Protein AF-A0A838U696-F1 (afdb_monomer_lite)

Sequence (100 aa):
MKKIDPFFKVKLAHENKIINDDIFNLITKSKTQIEDGIYRIQKITEIEYPQYFMEPSLLVATSPLDYEQFSIIYARTIPICTRENKLEIFIQIFAPLVIY

pLDDT: mean 91.44, std 7.98, range [52.44, 97.88]

Structure (mmCIF, N/CA/C/O backbone):
data_AF-A0A838U696-F1
#
_entry.id   AF-A0A838U696-F1
#
loop_
_atom_site.group_PDB
_atom_site.id
_atom_site.type_symbol
_atom_site.label_atom_id
_atom_site.label_alt_id
_atom_site.label_comp_id
_atom_site.label_asym_id
_atom_site.label_entity_id
_atom_site.label_seq_id
_atom_site.pdbx_PDB_ins_code
_atom_site.Cartn_x
_atom_site.Cartn_y
_atom_site.Cartn_z
_atom_site.occupancy
_atom_site.B_iso_or_equiv
_atom_site.auth_seq_id
_atom_site.auth_comp_id
_atom_site.auth_asym_id
_atom_site.auth_atom_id
_atom_site.pdbx_PDB_model_num
ATOM 1 N N . MET A 1 1 ? -3.739 -3.648 19.208 1.00 52.44 1 MET A N 1
ATOM 2 C CA . MET A 1 1 ? -3.487 -4.254 17.880 1.00 52.44 1 MET A CA 1
ATOM 3 C C . MET A 1 1 ? -2.089 -3.876 17.421 1.00 52.44 1 MET A C 1
ATOM 5 O O . MET A 1 1 ? -1.692 -2.739 17.642 1.00 52.44 1 MET A O 1
ATOM 9 N N . LYS A 1 2 ? -1.318 -4.804 16.843 1.00 58.28 2 LYS A N 1
ATOM 10 C CA . LYS A 1 2 ? 0.014 -4.493 16.298 1.00 58.28 2 LYS A CA 1
ATOM 11 C C . LYS A 1 2 ? -0.195 -3.728 14.986 1.00 58.28 2 LYS A C 1
ATOM 13 O O . LYS A 1 2 ? -0.873 -4.248 14.106 1.00 58.28 2 LYS A O 1
ATOM 18 N N . LYS A 1 3 ? 0.321 -2.500 14.883 1.00 73.69 3 LYS A N 1
ATOM 19 C CA . LYS A 1 3 ? 0.218 -1.680 13.665 1.00 73.69 3 LYS A CA 1
ATOM 20 C C . LYS A 1 3 ? 0.898 -2.438 12.520 1.00 73.69 3 LYS A C 1
ATOM 22 O O . LYS A 1 3 ? 2.046 -2.859 12.678 1.00 73.69 3 LYS A O 1
ATOM 27 N N . ILE A 1 4 ? 0.177 -2.684 11.429 1.00 85.06 4 ILE A N 1
ATOM 28 C CA . ILE A 1 4 ? 0.733 -3.368 10.254 1.00 85.06 4 ILE A CA 1
ATOM 29 C C . ILE A 1 4 ? 1.685 -2.396 9.557 1.00 85.06 4 ILE A C 1
ATOM 31 O O . ILE A 1 4 ? 1.396 -1.204 9.487 1.00 85.06 4 ILE A O 1
ATOM 35 N N . ASP A 1 5 ? 2.825 -2.891 9.073 1.00 92.88 5 ASP A N 1
ATOM 36 C CA . ASP A 1 5 ? 3.706 -2.102 8.210 1.00 92.88 5 ASP A CA 1
ATOM 37 C C . ASP A 1 5 ? 3.019 -1.903 6.847 1.00 92.88 5 ASP A C 1
ATOM 39 O O . ASP A 1 5 ? 2.884 -2.881 6.100 1.00 92.88 5 ASP A O 1
ATOM 43 N N . PRO A 1 6 ? 2.597 -0.673 6.487 1.00 94.62 6 PRO A N 1
ATOM 44 C CA . PRO A 1 6 ? 1.846 -0.443 5.256 1.00 94.62 6 PRO A CA 1
ATOM 45 C C . PRO A 1 6 ? 2.635 -0.803 3.993 1.00 94.62 6 PRO A C 1
ATOM 47 O O . PRO A 1 6 ? 2.041 -1.095 2.960 1.00 94.62 6 PRO A O 1
ATOM 50 N N . PHE A 1 7 ? 3.969 -0.823 4.063 1.00 95.75 7 PHE A N 1
ATOM 51 C CA . PHE A 1 7 ? 4.848 -1.100 2.925 1.00 95.75 7 PHE A CA 1
ATOM 52 C C . PHE A 1 7 ? 5.353 -2.547 2.897 1.00 95.75 7 PHE A C 1
ATOM 54 O O . PHE A 1 7 ? 6.179 -2.887 2.051 1.00 95.75 7 PHE A O 1
ATOM 61 N N . PHE A 1 8 ? 4.851 -3.425 3.771 1.00 96.25 8 PHE A N 1
ATOM 62 C CA . PHE A 1 8 ? 5.296 -4.819 3.844 1.00 96.25 8 PHE A CA 1
ATOM 63 C C . PHE A 1 8 ? 5.237 -5.540 2.486 1.00 96.25 8 PHE A C 1
ATOM 65 O O . PHE A 1 8 ? 6.207 -6.174 2.081 1.00 96.25 8 PHE A O 1
ATOM 72 N N . LYS A 1 9 ? 4.136 -5.390 1.737 1.00 96.12 9 LYS A N 1
ATOM 73 C CA . LYS A 1 9 ? 3.989 -5.995 0.400 1.00 96.12 9 LYS A CA 1
ATOM 74 C C . LYS A 1 9 ? 4.970 -5.437 -0.629 1.00 96.12 9 LYS A C 1
ATOM 76 O O . LYS A 1 9 ? 5.430 -6.180 -1.488 1.00 96.12 9 LYS A O 1
ATOM 81 N N . VAL A 1 10 ? 5.302 -4.152 -0.538 1.00 97.06 10 VAL A N 1
ATOM 82 C CA . VAL A 1 10 ? 6.278 -3.504 -1.424 1.00 97.06 10 VAL A CA 1
ATOM 83 C C . VAL A 1 10 ? 7.679 -4.054 -1.151 1.00 97.06 10 VAL A C 1
ATOM 85 O O . VAL A 1 10 ? 8.376 -4.425 -2.090 1.00 97.06 10 VAL A O 1
ATOM 88 N N . LYS A 1 11 ? 8.057 -4.194 0.128 1.00 97.38 11 LYS A N 1
ATOM 89 C CA . LYS A 1 11 ? 9.322 -4.831 0.538 1.00 97.38 11 LYS A CA 1
ATOM 90 C C . LYS A 1 11 ? 9.405 -6.272 0.046 1.00 97.38 11 LYS A C 1
ATOM 92 O O . LYS A 1 11 ? 10.374 -6.641 -0.600 1.00 97.38 11 LYS A O 1
ATOM 97 N N . LEU A 1 12 ? 8.344 -7.050 0.258 1.00 97.62 12 LEU A N 1
ATOM 98 C CA . LEU A 1 12 ? 8.276 -8.437 -0.195 1.00 97.62 12 LEU A CA 1
ATOM 99 C C . LEU A 1 12 ? 8.373 -8.555 -1.727 1.00 97.62 12 LEU A C 1
ATOM 101 O O . LEU A 1 12 ? 9.004 -9.474 -2.241 1.00 97.62 12 LEU A O 1
ATOM 105 N N . ALA A 1 13 ? 7.757 -7.640 -2.478 1.00 97.50 13 ALA A N 1
ATOM 106 C CA . ALA A 1 13 ? 7.857 -7.622 -3.937 1.00 97.50 13 ALA A CA 1
ATOM 107 C C . ALA A 1 13 ? 9.270 -7.278 -4.423 1.00 97.50 13 ALA A C 1
ATOM 109 O O . ALA A 1 13 ? 9.722 -7.838 -5.421 1.00 97.50 13 ALA A O 1
ATOM 110 N N . HIS A 1 14 ? 9.973 -6.394 -3.717 1.00 97.88 14 HIS A N 1
ATOM 111 C CA . HIS A 1 14 ? 11.368 -6.061 -4.001 1.00 97.88 14 HIS A CA 1
ATOM 112 C C . HIS A 1 14 ? 12.309 -7.232 -3.687 1.00 97.88 14 HIS A C 1
ATOM 114 O O . HIS A 1 14 ? 13.071 -7.648 -4.557 1.00 97.88 14 HIS A O 1
ATOM 120 N N . GLU A 1 15 ? 12.170 -7.851 -2.511 1.00 97.88 15 GLU A N 1
ATOM 121 C CA . GLU A 1 15 ? 12.928 -9.049 -2.110 1.00 97.88 15 GLU A CA 1
ATOM 122 C C . GLU A 1 15 ? 12.752 -10.204 -3.110 1.00 97.88 15 GLU A C 1
ATOM 124 O O . GLU A 1 15 ? 13.715 -10.882 -3.473 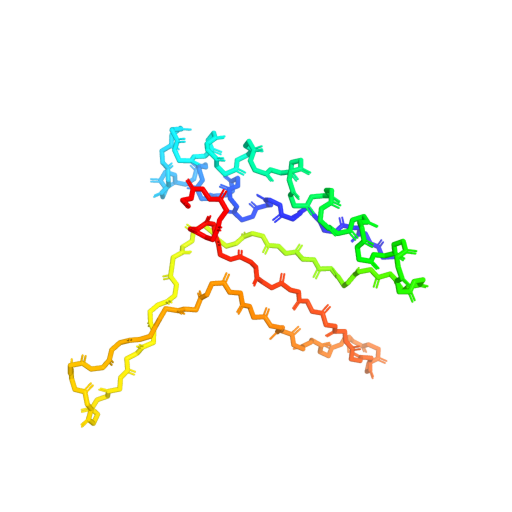1.00 97.88 15 GLU A O 1
ATOM 129 N N . ASN A 1 16 ? 11.530 -10.384 -3.620 1.00 97.75 16 ASN A N 1
ATOM 130 C CA . ASN A 1 16 ? 11.201 -11.398 -4.624 1.00 97.75 16 ASN A CA 1
ATOM 131 C C . ASN A 1 16 ? 11.502 -10.972 -6.072 1.00 97.75 16 ASN A C 1
ATOM 133 O O . ASN A 1 16 ? 11.160 -11.708 -6.997 1.00 97.75 16 ASN A O 1
ATOM 137 N N . LYS A 1 17 ? 12.127 -9.807 -6.293 1.00 96.75 17 LYS A N 1
ATOM 138 C CA . LYS A 1 17 ? 12.478 -9.268 -7.621 1.00 96.75 17 LYS A CA 1
ATOM 139 C C . LYS A 1 17 ? 11.283 -9.075 -8.569 1.00 96.75 17 LYS A C 1
ATOM 141 O O . LYS A 1 17 ? 11.453 -9.076 -9.785 1.00 96.75 17 LYS A O 1
ATOM 146 N N . ILE A 1 18 ? 10.080 -8.896 -8.022 1.00 96.88 18 ILE A N 1
ATOM 147 C CA . ILE A 1 18 ? 8.875 -8.523 -8.782 1.00 96.88 18 ILE A CA 1
ATOM 148 C C . ILE A 1 18 ? 8.976 -7.057 -9.227 1.00 96.88 18 ILE A C 1
ATOM 150 O O . ILE A 1 18 ? 8.546 -6.711 -10.324 1.00 96.88 18 ILE A O 1
ATOM 154 N N . ILE A 1 19 ? 9.566 -6.204 -8.385 1.00 95.88 19 ILE A N 1
ATOM 155 C CA . ILE A 1 19 ? 9.879 -4.803 -8.691 1.00 95.88 19 ILE A CA 1
ATOM 156 C C . ILE A 1 19 ? 11.383 -4.556 -8.545 1.00 95.88 19 ILE A C 1
ATOM 158 O O . ILE A 1 19 ? 12.043 -5.197 -7.727 1.00 95.88 19 ILE A O 1
ATOM 162 N N . ASN A 1 20 ? 11.921 -3.629 -9.339 1.00 96.56 20 ASN A N 1
ATOM 163 C CA . ASN A 1 20 ? 13.330 -3.238 -9.285 1.00 96.56 20 ASN A CA 1
ATOM 164 C C . ASN A 1 20 ? 13.583 -2.132 -8.241 1.00 96.56 20 ASN A C 1
ATOM 166 O O . ASN A 1 20 ? 12.645 -1.580 -7.658 1.00 96.56 20 ASN A O 1
ATOM 170 N N . ASP A 1 21 ? 14.859 -1.799 -8.030 1.00 97.44 21 ASP A N 1
ATOM 171 C CA . ASP A 1 21 ? 15.284 -0.766 -7.077 1.00 97.44 21 ASP A CA 1
ATOM 172 C C . ASP A 1 21 ? 14.666 0.602 -7.389 1.00 97.44 21 ASP A C 1
ATOM 174 O O . ASP A 1 21 ? 14.243 1.309 -6.476 1.00 97.44 21 ASP A O 1
ATOM 178 N N . ASP A 1 22 ? 14.563 0.972 -8.667 1.00 95.44 22 ASP A N 1
ATOM 179 C CA . ASP A 1 22 ? 14.010 2.265 -9.082 1.00 95.44 22 ASP A CA 1
ATOM 180 C C . ASP A 1 22 ? 12.540 2.411 -8.670 1.00 95.44 22 ASP A C 1
ATOM 182 O O . ASP A 1 22 ? 12.165 3.403 -8.040 1.00 95.44 22 ASP A O 1
ATOM 186 N N . ILE A 1 23 ? 11.716 1.398 -8.960 1.00 94.69 23 ILE A N 1
ATOM 187 C CA . ILE A 1 23 ? 10.298 1.363 -8.582 1.00 94.69 23 ILE A CA 1
ATOM 188 C C . ILE A 1 23 ? 10.157 1.311 -7.060 1.00 94.69 23 ILE A C 1
ATOM 190 O O . ILE A 1 23 ? 9.370 2.068 -6.491 1.00 94.69 23 ILE A O 1
ATOM 194 N N . PHE A 1 24 ? 10.933 0.468 -6.377 1.00 96.50 24 PHE A N 1
ATOM 195 C CA . PHE A 1 24 ? 10.916 0.391 -4.916 1.00 96.50 24 PHE A CA 1
ATOM 196 C C . PHE A 1 24 ? 11.236 1.748 -4.266 1.00 96.50 24 PHE A C 1
ATOM 198 O O . PHE A 1 24 ? 10.534 2.195 -3.352 1.00 96.50 24 PHE A O 1
ATOM 205 N N . ASN A 1 25 ? 12.259 2.437 -4.774 1.00 95.94 25 ASN A N 1
ATOM 206 C CA . ASN A 1 25 ? 12.668 3.752 -4.299 1.00 95.94 25 ASN A CA 1
ATOM 207 C C . ASN A 1 25 ? 11.605 4.819 -4.583 1.00 95.94 25 ASN A C 1
ATOM 209 O O . ASN A 1 25 ? 11.349 5.657 -3.718 1.00 95.94 25 ASN A O 1
ATOM 213 N N . LEU A 1 26 ? 10.964 4.794 -5.757 1.00 94.94 26 LEU A N 1
ATOM 214 C CA . LEU A 1 26 ? 9.855 5.694 -6.091 1.00 94.94 26 LEU A CA 1
ATOM 215 C C . LEU A 1 26 ? 8.679 5.522 -5.124 1.00 94.94 26 LEU A C 1
ATOM 217 O O . LEU A 1 26 ? 8.225 6.503 -4.538 1.00 94.94 26 LEU A O 1
ATOM 221 N N . ILE A 1 27 ? 8.247 4.281 -4.887 1.00 95.19 27 ILE A N 1
ATOM 222 C CA . ILE A 1 27 ? 7.148 3.980 -3.958 1.00 95.19 27 ILE A CA 1
ATOM 223 C C . ILE A 1 27 ? 7.516 4.398 -2.530 1.00 95.19 27 ILE A C 1
ATOM 225 O O . ILE A 1 27 ? 6.700 4.946 -1.797 1.00 95.19 27 ILE A O 1
ATOM 229 N N . THR A 1 28 ? 8.760 4.180 -2.110 1.00 94.19 28 THR A N 1
ATOM 230 C CA . THR A 1 28 ? 9.189 4.548 -0.753 1.00 94.19 28 THR A CA 1
ATOM 231 C C . THR A 1 28 ? 9.249 6.067 -0.566 1.00 94.19 28 THR A C 1
ATOM 233 O O . THR A 1 28 ? 8.913 6.565 0.509 1.00 94.19 28 THR A O 1
ATOM 236 N N . LYS A 1 29 ? 9.612 6.828 -1.607 1.00 94.56 29 LYS A N 1
ATOM 237 C CA . LYS A 1 29 ? 9.625 8.302 -1.573 1.00 94.56 29 LYS A CA 1
ATOM 238 C C . LYS A 1 29 ? 8.234 8.905 -1.370 1.00 94.56 29 LYS A C 1
ATOM 240 O O . LYS A 1 29 ? 8.127 9.942 -0.720 1.00 94.56 29 LYS A O 1
ATOM 245 N N . SER A 1 30 ? 7.174 8.262 -1.864 1.00 90.75 30 SER A N 1
ATOM 246 C CA . SER A 1 30 ? 5.802 8.759 -1.694 1.00 90.75 30 SER A CA 1
ATOM 247 C C . SER A 1 30 ? 5.245 8.547 -0.281 1.00 90.75 30 SER A C 1
ATOM 249 O O . SER A 1 30 ? 4.176 9.064 0.042 1.00 90.75 30 SER A O 1
ATOM 251 N N . LYS A 1 31 ? 5.956 7.822 0.597 1.00 93.06 31 LYS A N 1
ATOM 252 C CA . LYS A 1 31 ? 5.517 7.540 1.971 1.00 93.06 31 LYS A CA 1
ATOM 253 C C . LYS A 1 31 ? 5.141 8.805 2.743 1.00 93.06 31 LYS A C 1
ATOM 255 O O . LYS A 1 31 ? 4.052 8.858 3.306 1.00 93.06 31 LYS A O 1
ATOM 260 N N . THR A 1 32 ? 5.995 9.828 2.720 1.00 92.00 32 THR A N 1
ATOM 261 C CA . THR A 1 32 ? 5.735 11.092 3.428 1.00 92.00 32 THR A CA 1
ATOM 262 C C . THR A 1 32 ? 4.462 11.768 2.923 1.00 92.00 32 THR A C 1
ATOM 264 O O . THR A 1 32 ? 3.659 12.239 3.717 1.00 92.00 32 THR A O 1
ATOM 267 N N . GLN A 1 33 ? 4.226 11.760 1.607 1.00 92.38 33 GLN A N 1
ATOM 268 C CA . GLN A 1 33 ? 3.037 12.377 1.007 1.00 92.38 33 GLN A CA 1
ATOM 269 C C . GLN A 1 33 ? 1.748 11.670 1.449 1.00 92.38 33 GLN A C 1
ATOM 271 O O . GLN A 1 33 ? 0.745 12.325 1.735 1.00 92.38 33 GLN A O 1
ATOM 276 N N . ILE A 1 34 ? 1.781 10.336 1.541 1.00 93.31 34 ILE A N 1
ATOM 277 C CA . ILE A 1 34 ? 0.659 9.531 2.037 1.00 93.31 34 ILE A CA 1
ATOM 278 C C . ILE A 1 34 ? 0.410 9.830 3.520 1.00 93.31 34 ILE A C 1
ATOM 280 O O . ILE A 1 34 ? -0.727 10.085 3.913 1.00 93.31 34 ILE A O 1
ATOM 284 N N . GLU A 1 35 ? 1.463 9.831 4.340 1.00 93.81 35 GLU A N 1
ATOM 285 C CA . GLU A 1 35 ? 1.371 10.109 5.778 1.00 93.81 35 GLU A CA 1
ATOM 286 C C . GLU A 1 35 ? 0.843 11.526 6.055 1.00 93.81 35 GLU A C 1
ATOM 288 O O . GLU A 1 35 ? -0.036 11.692 6.904 1.00 93.81 35 GLU A O 1
ATOM 293 N N . ASP A 1 36 ? 1.281 12.525 5.286 1.00 95.31 36 ASP A N 1
ATOM 294 C CA . ASP A 1 36 ? 0.774 13.899 5.357 1.00 95.31 36 ASP A CA 1
ATOM 295 C C . ASP A 1 36 ? -0.705 13.989 4.962 1.00 95.31 36 ASP A C 1
ATOM 297 O O . ASP A 1 36 ? -1.490 14.690 5.610 1.00 95.31 36 ASP A O 1
ATOM 301 N N . GLY A 1 37 ? -1.110 13.279 3.905 1.00 93.75 37 GLY A N 1
ATOM 302 C CA . GLY A 1 37 ? -2.506 13.206 3.472 1.00 93.75 37 GLY A CA 1
ATOM 303 C C . GLY A 1 37 ? -3.404 12.603 4.552 1.00 93.75 37 GLY A C 1
ATOM 304 O O . GLY A 1 37 ? -4.427 13.189 4.915 1.00 93.75 37 GLY A O 1
ATOM 305 N N . ILE A 1 38 ? -2.978 11.479 5.129 1.00 95.06 38 ILE A N 1
ATOM 306 C CA . ILE A 1 38 ? -3.657 10.823 6.250 1.00 95.06 38 ILE A CA 1
ATOM 307 C C . ILE A 1 38 ? -3.746 11.771 7.447 1.00 95.06 38 ILE A C 1
ATOM 309 O O . ILE A 1 38 ? -4.826 11.950 8.010 1.00 95.06 38 ILE A O 1
ATOM 313 N N . TYR A 1 39 ? -2.645 12.431 7.812 1.00 96.62 39 TYR A N 1
ATOM 314 C CA . TYR A 1 39 ? -2.623 13.383 8.918 1.00 96.62 39 TYR A CA 1
ATOM 315 C C . TYR A 1 39 ? -3.645 14.511 8.728 1.00 96.62 39 TYR A C 1
ATOM 317 O O . TYR A 1 39 ? -4.382 14.834 9.660 1.00 96.62 39 TYR A O 1
ATOM 325 N N . ARG A 1 40 ? -3.749 15.075 7.518 1.00 96.81 40 ARG A N 1
ATOM 326 C CA . ARG A 1 40 ? -4.741 16.116 7.200 1.00 96.81 40 ARG A CA 1
ATOM 327 C C . ARG A 1 40 ? -6.174 15.613 7.361 1.00 96.81 40 ARG A C 1
ATOM 329 O O . ARG A 1 40 ? -6.983 16.320 7.956 1.00 96.81 40 ARG A O 1
ATOM 336 N N . ILE A 1 41 ? -6.478 14.406 6.878 1.00 95.19 41 ILE A N 1
ATOM 337 C CA . ILE A 1 41 ? -7.811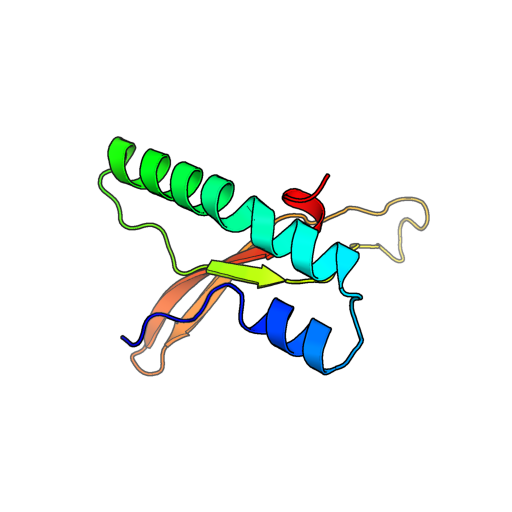 13.799 7.020 1.00 95.19 41 ILE A CA 1
ATOM 338 C C . ILE A 1 41 ? -8.158 13.632 8.499 1.00 95.19 41 ILE A C 1
ATOM 340 O O . ILE A 1 41 ? -9.214 14.089 8.932 1.00 95.19 41 ILE A O 1
ATOM 344 N N . GLN A 1 42 ? -7.259 13.046 9.292 1.00 96.56 42 GLN A N 1
ATOM 345 C CA . GLN A 1 42 ? -7.499 12.838 10.724 1.00 96.56 42 GLN A CA 1
ATOM 346 C C . GLN A 1 42 ? -7.659 14.165 11.473 1.00 96.56 42 GLN A C 1
ATOM 348 O O . GLN A 1 42 ? -8.534 14.291 12.321 1.00 96.56 42 GLN A O 1
ATOM 353 N N . LYS A 1 43 ? -6.859 15.182 11.130 1.00 96.94 43 LYS A N 1
ATOM 354 C CA . LYS A 1 43 ? -6.944 16.512 11.745 1.00 96.94 43 LYS A CA 1
ATOM 355 C C . LYS A 1 43 ? -8.288 17.199 11.492 1.00 96.94 43 LYS A C 1
ATOM 357 O O . LYS A 1 43 ? -8.753 17.926 12.357 1.00 96.94 43 LYS A O 1
ATOM 362 N N . ILE A 1 44 ? -8.875 17.016 10.309 1.00 97.56 44 ILE A N 1
ATOM 363 C CA . ILE A 1 44 ? -10.148 17.654 9.932 1.00 97.56 44 ILE A CA 1
ATOM 364 C C . ILE A 1 44 ? -11.346 16.860 10.454 1.00 97.56 44 ILE A C 1
ATOM 366 O O . ILE A 1 44 ? -12.347 17.447 10.848 1.00 97.56 44 ILE A O 1
ATOM 370 N N . THR A 1 45 ? -11.263 15.531 10.411 1.00 96.25 45 THR A N 1
ATOM 371 C CA . THR A 1 45 ? -12.390 14.650 10.749 1.00 96.25 45 THR A CA 1
ATOM 372 C C . THR A 1 45 ? -12.451 14.284 12.226 1.00 96.25 45 THR A C 1
ATOM 374 O O . THR A 1 45 ? -13.487 13.802 12.665 1.00 96.25 45 THR A O 1
ATOM 377 N N . GLU A 1 46 ? -11.354 14.466 12.969 1.00 95.44 46 GLU A N 1
ATOM 378 C CA . GLU A 1 46 ? -11.170 13.959 14.339 1.00 95.44 46 GLU A CA 1
ATOM 379 C C . GLU A 1 46 ? -11.376 12.434 14.458 1.00 95.44 46 GLU A C 1
ATOM 381 O O . GLU A 1 46 ? -11.580 11.895 15.544 1.00 95.44 46 GLU A O 1
ATOM 386 N N . ILE A 1 47 ? -11.288 11.719 13.332 1.00 94.12 47 ILE A N 1
ATOM 387 C CA . ILE A 1 47 ? -11.444 10.268 13.232 1.00 94.12 47 ILE A CA 1
ATOM 388 C C . ILE A 1 47 ? -10.086 9.653 12.890 1.00 94.12 47 ILE A C 1
ATOM 390 O O . ILE A 1 47 ? -9.340 10.182 12.064 1.00 94.12 47 ILE A O 1
ATOM 394 N N . GLU A 1 48 ? -9.763 8.517 13.513 1.00 92.69 48 GLU A N 1
ATOM 395 C CA . GLU A 1 48 ? -8.568 7.747 13.163 1.00 92.69 48 GLU A CA 1
ATOM 396 C C . GLU A 1 48 ? -8.703 7.181 11.745 1.00 92.69 48 GLU A C 1
ATOM 398 O O . GLU A 1 48 ? -9.713 6.576 11.378 1.00 92.69 48 GLU A O 1
ATOM 403 N N . TYR A 1 49 ? -7.667 7.372 10.933 1.00 93.50 49 TYR A N 1
ATOM 404 C CA . TYR A 1 49 ? -7.649 6.846 9.581 1.00 93.50 49 TYR A CA 1
ATOM 405 C C . TYR A 1 49 ? -7.564 5.313 9.624 1.00 93.50 49 TYR A C 1
ATOM 407 O O . TYR A 1 49 ? -6.766 4.773 10.400 1.00 93.50 49 TYR A O 1
ATOM 415 N N . PRO A 1 50 ? -8.336 4.588 8.792 1.00 93.56 50 PRO A N 1
ATOM 416 C CA . PRO A 1 50 ? -8.302 3.132 8.805 1.00 93.56 50 PRO A CA 1
ATOM 417 C C . PRO A 1 50 ? -6.906 2.590 8.473 1.00 93.56 50 PRO A C 1
ATOM 419 O O . PRO A 1 50 ? -6.089 3.252 7.829 1.00 93.56 50 PRO A O 1
ATOM 422 N N . GLN A 1 51 ? -6.619 1.354 8.887 1.00 93.44 51 GLN A N 1
ATOM 423 C CA . GLN A 1 51 ? -5.359 0.707 8.517 1.00 93.44 51 GLN A CA 1
ATOM 424 C C . GLN A 1 51 ? -5.236 0.651 6.989 1.00 93.44 51 GLN A C 1
ATOM 426 O O . GLN A 1 51 ? -6.213 0.380 6.292 1.00 93.44 51 GLN A O 1
ATOM 431 N N . TYR A 1 52 ? -4.037 0.880 6.459 1.00 94.81 52 TYR A N 1
ATOM 432 C CA . TYR A 1 52 ? -3.799 0.836 5.020 1.00 94.81 52 TYR A CA 1
ATOM 433 C C . TYR A 1 52 ? -2.565 0.011 4.680 1.00 94.81 52 TYR A C 1
ATOM 435 O O . TYR A 1 52 ? -1.690 -0.207 5.520 1.00 94.81 52 TYR A O 1
ATOM 443 N N . PHE A 1 53 ? -2.497 -0.444 3.433 1.00 95.38 53 PHE A N 1
ATOM 444 C CA . PHE A 1 53 ? -1.299 -1.057 2.880 1.00 95.38 53 PHE A CA 1
ATOM 445 C C . PHE A 1 53 ? -1.135 -0.714 1.400 1.00 95.38 53 PHE A C 1
ATOM 447 O O . PHE A 1 53 ? -2.109 -0.497 0.674 1.00 95.38 53 PHE A O 1
ATOM 454 N N . MET A 1 54 ? 0.120 -0.698 0.967 1.00 95.94 54 MET A N 1
ATOM 455 C CA . MET A 1 54 ? 0.530 -0.444 -0.405 1.00 95.94 54 MET A CA 1
ATOM 456 C C . MET A 1 54 ? 0.580 -1.752 -1.193 1.00 95.94 54 MET A C 1
ATOM 458 O O . MET A 1 54 ? 1.285 -2.690 -0.819 1.00 95.94 54 MET A O 1
ATOM 462 N N . GLU A 1 55 ? -0.155 -1.813 -2.296 1.00 95.50 55 GLU A N 1
ATOM 463 C CA . GLU A 1 55 ? -0.098 -2.895 -3.271 1.00 95.50 55 GLU A CA 1
ATOM 464 C C . GLU A 1 55 ? 0.848 -2.502 -4.416 1.00 95.50 55 GLU A C 1
ATOM 466 O O . GLU A 1 55 ? 0.563 -1.523 -5.104 1.00 95.50 55 GLU A O 1
ATOM 471 N N . PRO A 1 56 ? 1.967 -3.214 -4.638 1.00 95.25 56 PRO A N 1
ATOM 472 C CA . PRO A 1 56 ? 2.924 -2.865 -5.691 1.00 95.25 56 PRO A CA 1
ATOM 473 C C . PRO A 1 56 ? 2.388 -3.057 -7.120 1.00 95.25 56 PRO A C 1
ATOM 475 O O . PRO A 1 56 ? 2.988 -2.537 -8.057 1.00 95.25 56 PRO A O 1
ATOM 478 N N . SER A 1 57 ? 1.295 -3.802 -7.312 1.00 92.25 57 SER A N 1
ATOM 479 C CA . SER A 1 57 ? 0.708 -4.049 -8.632 1.00 92.25 57 SER A CA 1
ATOM 480 C C . SER A 1 57 ? -0.277 -2.956 -9.073 1.00 92.25 57 SER A C 1
ATOM 482 O O . SER A 1 57 ? -0.621 -2.054 -8.314 1.00 92.25 57 SER A O 1
ATOM 484 N N . LEU A 1 58 ? -0.757 -3.051 -10.317 1.00 90.25 58 LEU A N 1
ATOM 485 C CA . LEU A 1 58 ? -1.916 -2.310 -10.816 1.00 90.25 58 LEU A CA 1
ATOM 486 C C . LEU A 1 58 ? -3.076 -3.282 -11.014 1.00 90.25 58 LEU A C 1
ATOM 488 O O . LEU A 1 58 ? -2.893 -4.336 -11.626 1.00 90.25 58 LEU A O 1
ATOM 492 N N . LEU A 1 59 ? -4.265 -2.938 -10.520 1.00 89.94 59 LEU A N 1
ATOM 493 C CA . LEU A 1 59 ? -5.457 -3.737 -10.774 1.00 89.94 59 LEU A CA 1
ATOM 494 C C . LEU A 1 59 ? -6.215 -3.181 -11.980 1.00 89.94 59 LEU A C 1
ATOM 496 O O . LEU A 1 59 ? -6.703 -2.051 -11.954 1.00 89.94 59 LEU A O 1
ATOM 500 N N . VAL A 1 60 ? -6.319 -4.011 -13.016 1.00 89.81 60 VAL A N 1
ATOM 501 C CA . VAL A 1 60 ? -7.101 -3.738 -14.222 1.00 89.81 60 VAL A CA 1
ATOM 502 C C . VAL A 1 60 ? -8.345 -4.617 -14.183 1.00 89.81 60 VAL A C 1
ATOM 504 O O . VAL A 1 60 ? -8.249 -5.843 -14.181 1.00 89.81 60 VAL A O 1
ATOM 507 N N . ALA A 1 61 ? -9.510 -3.984 -14.109 1.00 87.06 61 ALA A N 1
ATOM 508 C CA . ALA A 1 61 ? -10.799 -4.646 -14.225 1.00 87.06 61 ALA A CA 1
ATOM 509 C C . ALA A 1 61 ? -11.207 -4.697 -15.699 1.00 87.06 61 ALA A C 1
ATOM 511 O O . ALA A 1 61 ? -11.151 -3.682 -16.393 1.00 87.06 61 ALA A O 1
ATOM 512 N N . THR A 1 62 ? -11.624 -5.872 -16.158 1.00 86.62 62 THR A N 1
ATOM 513 C CA . THR A 1 62 ? -12.093 -6.112 -17.526 1.00 86.62 62 THR A CA 1
ATOM 514 C C . THR A 1 62 ? -13.431 -6.844 -17.494 1.00 86.62 62 THR A C 1
ATOM 516 O O . THR A 1 62 ? -13.746 -7.541 -16.525 1.00 86.62 62 THR A O 1
ATOM 519 N N . SER A 1 63 ? -14.231 -6.680 -18.548 1.00 83.06 63 SER A N 1
ATOM 520 C CA . SER A 1 63 ? -15.497 -7.392 -18.724 1.00 83.06 63 SER A CA 1
ATOM 521 C C . SER A 1 63 ? -15.433 -8.264 -19.979 1.00 83.06 63 SER A C 1
ATOM 523 O O . SER A 1 63 ? -15.111 -7.748 -21.047 1.00 83.06 63 SER A O 1
ATOM 525 N N . PRO A 1 64 ? -15.797 -9.558 -19.908 1.00 78.62 64 PRO A N 1
ATOM 526 C CA . PRO A 1 64 ? -15.934 -10.393 -21.103 1.00 78.62 64 PRO A CA 1
ATOM 527 C C . PRO A 1 64 ? -17.020 -9.903 -22.071 1.00 78.62 64 PRO A C 1
ATOM 529 O O . PRO A 1 64 ? -17.036 -10.320 -23.222 1.00 78.62 64 PRO A O 1
ATOM 532 N N . LEU A 1 65 ? -17.953 -9.067 -21.599 1.00 80.88 65 LEU A N 1
ATOM 533 C CA . LEU A 1 65 ? -19.063 -8.539 -22.397 1.00 80.88 65 LEU A CA 1
ATOM 534 C C . LEU A 1 65 ? -18.688 -7.266 -23.170 1.00 80.88 65 LEU A C 1
ATOM 536 O O . LEU A 1 65 ? -19.359 -6.951 -24.143 1.00 80.88 65 LEU A O 1
ATOM 540 N N . ASP A 1 66 ? -17.616 -6.577 -22.768 1.00 71.38 66 ASP A N 1
ATOM 541 C CA . ASP A 1 66 ? -17.134 -5.338 -23.386 1.00 71.38 66 ASP A CA 1
ATOM 542 C C . ASP A 1 66 ? -15.597 -5.358 -23.436 1.00 71.38 66 ASP A C 1
ATOM 544 O O . ASP A 1 66 ? -14.914 -4.813 -22.569 1.00 71.38 66 ASP A O 1
ATOM 548 N N . TYR A 1 67 ? -15.040 -6.008 -24.464 1.00 64.75 67 TYR A N 1
ATOM 549 C CA . TYR A 1 67 ? -13.592 -6.224 -24.624 1.00 64.75 67 TYR A CA 1
ATOM 550 C C . TYR A 1 67 ? -12.759 -4.935 -24.740 1.00 64.75 67 TYR A C 1
ATOM 552 O O . TYR A 1 67 ? -11.558 -4.962 -24.476 1.00 64.75 67 TYR A O 1
ATOM 560 N N . GLU A 1 68 ? -13.376 -3.811 -25.113 1.00 72.94 68 GLU A N 1
ATOM 561 C CA . GLU A 1 68 ? -12.716 -2.500 -25.201 1.00 72.94 68 GLU A CA 1
ATOM 562 C C . GLU A 1 68 ? -12.780 -1.701 -23.888 1.00 72.94 68 GLU A C 1
ATOM 564 O O . GLU A 1 68 ? -12.123 -0.668 -23.760 1.00 72.94 68 GLU A O 1
ATOM 569 N N . GLN A 1 69 ? -13.538 -2.168 -22.890 1.00 78.94 69 GLN A N 1
ATOM 570 C CA . GLN A 1 69 ? -13.674 -1.483 -21.608 1.00 78.94 69 GLN A CA 1
ATOM 571 C C . GLN A 1 69 ? -12.762 -2.119 -20.560 1.00 78.94 69 GLN A C 1
ATOM 573 O O . GLN A 1 69 ? -13.015 -3.206 -20.034 1.00 78.94 69 GLN A O 1
ATOM 578 N N . PHE A 1 70 ? -11.705 -1.391 -20.210 1.00 85.88 70 PHE A N 1
ATOM 579 C CA . PHE A 1 70 ? -10.905 -1.661 -19.025 1.00 85.88 70 PHE A CA 1
ATOM 580 C C . PHE A 1 70 ? -11.003 -0.487 -18.053 1.00 85.88 70 PHE A C 1
ATOM 582 O O . PHE A 1 70 ? -11.096 0.673 -18.447 1.00 85.88 70 PHE A O 1
ATOM 589 N N . SER A 1 71 ? -10.993 -0.793 -16.761 1.00 86.94 71 SER A N 1
ATOM 590 C CA . SER A 1 71 ? -10.976 0.202 -15.690 1.00 86.94 71 SER A CA 1
ATOM 591 C C . SER A 1 71 ? -9.796 -0.045 -14.772 1.00 86.94 71 S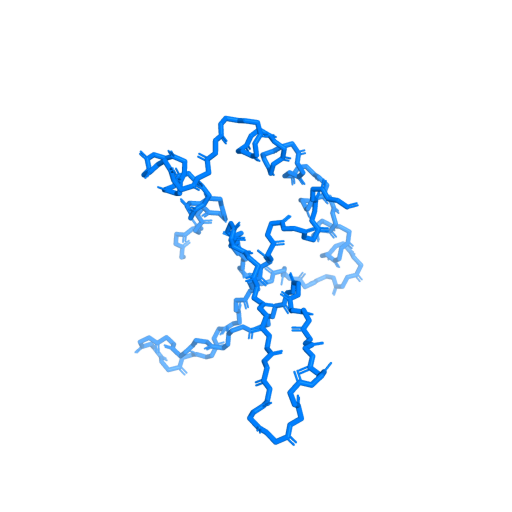ER A C 1
ATOM 593 O O . SER A 1 71 ? -9.484 -1.185 -14.431 1.00 86.94 71 SER A O 1
ATOM 595 N N . ILE A 1 72 ? -9.144 1.034 -14.353 1.00 90.50 72 ILE A N 1
ATOM 596 C CA . ILE A 1 72 ? -8.018 0.973 -13.429 1.00 90.50 72 ILE A CA 1
ATOM 597 C C . ILE A 1 72 ? -8.524 1.293 -12.025 1.00 90.50 72 ILE A C 1
ATOM 599 O O . ILE A 1 72 ? -9.172 2.317 -11.811 1.00 90.50 72 ILE A O 1
ATOM 603 N N . ILE A 1 73 ? -8.216 0.426 -11.061 1.00 92.31 73 ILE A N 1
ATOM 604 C CA . ILE A 1 73 ? -8.535 0.658 -9.651 1.00 92.31 73 ILE A CA 1
ATOM 605 C C . ILE A 1 73 ? -7.253 1.058 -8.925 1.00 92.31 73 ILE A C 1
ATOM 607 O O . ILE A 1 73 ? -6.333 0.257 -8.778 1.00 92.31 73 ILE A O 1
ATOM 611 N N . TYR A 1 74 ? -7.221 2.304 -8.452 1.00 93.81 74 TYR A N 1
ATOM 612 C CA . TYR A 1 74 ? -6.066 2.894 -7.770 1.00 93.81 74 TYR A CA 1
ATOM 613 C C . TYR A 1 74 ? -6.126 2.813 -6.243 1.00 93.81 74 TYR A C 1
ATOM 615 O O . TYR A 1 74 ? -5.093 2.869 -5.574 1.00 93.81 74 TYR A O 1
ATOM 623 N N . ALA A 1 75 ? -7.317 2.632 -5.678 1.00 94.31 75 ALA A N 1
ATOM 624 C CA . ALA A 1 75 ? -7.506 2.340 -4.266 1.00 94.31 75 ALA A CA 1
ATOM 625 C C . ALA A 1 75 ? -8.838 1.616 -4.049 1.00 94.31 75 A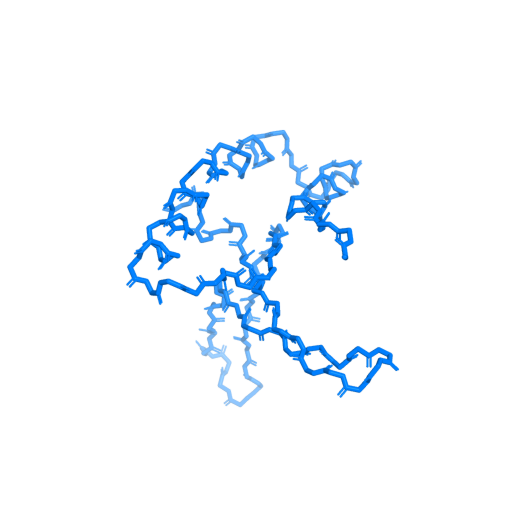LA A C 1
ATOM 627 O O . ALA A 1 75 ? -9.763 1.760 -4.850 1.00 94.31 75 ALA A O 1
ATOM 628 N N . ARG A 1 76 ? -8.957 0.853 -2.961 1.00 94.62 76 ARG A N 1
ATOM 629 C CA . ARG A 1 76 ? -10.240 0.282 -2.531 1.00 94.62 76 ARG A CA 1
ATOM 630 C C . ARG A 1 76 ? -10.304 0.052 -1.030 1.00 94.62 76 ARG A C 1
ATOM 632 O O . ARG A 1 76 ? -9.289 -0.201 -0.382 1.00 94.62 76 ARG A O 1
ATOM 639 N N . THR A 1 77 ? -11.519 0.080 -0.502 1.00 95.81 77 THR A N 1
ATOM 640 C CA . THR A 1 77 ? -11.829 -0.365 0.855 1.00 95.81 77 THR A CA 1
ATOM 641 C C . THR A 1 77 ? -11.990 -1.884 0.878 1.00 95.81 77 THR A C 1
ATOM 643 O O . THR A 1 77 ? -12.627 -2.475 0.007 1.00 95.81 77 THR A O 1
ATOM 646 N N . ILE A 1 78 ? -11.393 -2.530 1.874 1.00 94.88 78 ILE A N 1
ATOM 647 C CA . ILE A 1 78 ? -11.499 -3.966 2.119 1.00 94.88 78 ILE A CA 1
ATOM 648 C C . ILE A 1 78 ? -12.118 -4.149 3.505 1.00 94.88 78 ILE A C 1
ATOM 650 O O . ILE A 1 78 ? -11.441 -3.894 4.504 1.00 94.88 78 ILE A O 1
ATOM 654 N N . PRO A 1 79 ? -13.390 -4.566 3.591 1.00 94.44 79 PRO A N 1
ATOM 655 C CA . PRO A 1 79 ? -13.982 -4.957 4.858 1.00 94.44 79 PRO A CA 1
ATOM 656 C C . PRO A 1 79 ? -13.402 -6.301 5.313 1.00 94.44 79 PRO A C 1
ATOM 658 O O . PRO A 1 79 ? -13.331 -7.251 4.533 1.00 94.44 79 PRO A O 1
ATOM 661 N N 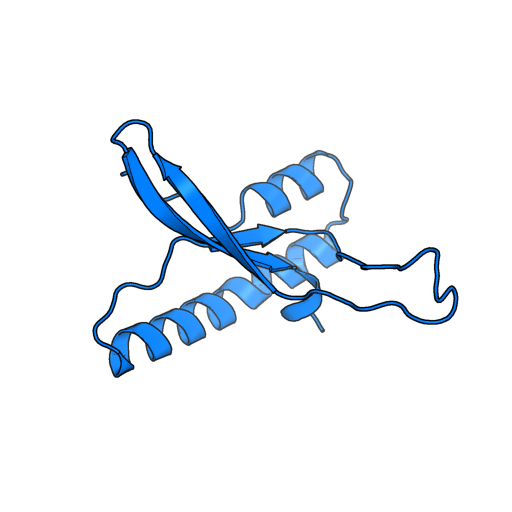. ILE A 1 80 ? -13.006 -6.394 6.579 1.00 92.50 80 ILE A N 1
ATOM 662 C CA . ILE A 1 80 ? -12.500 -7.619 7.199 1.00 92.50 80 ILE A CA 1
ATOM 663 C C . ILE A 1 80 ? -13.310 -7.888 8.463 1.00 92.50 80 ILE A C 1
ATOM 665 O O . ILE A 1 80 ? -13.376 -7.052 9.362 1.00 92.50 80 ILE A O 1
ATOM 669 N N . CYS A 1 81 ? -13.910 -9.074 8.544 1.00 92.12 81 CYS A N 1
ATOM 670 C CA . CYS A 1 81 ? -14.505 -9.556 9.783 1.00 92.12 81 CYS A CA 1
ATOM 671 C C . CYS A 1 81 ? -13.404 -10.143 10.666 1.00 92.12 81 CYS A C 1
ATOM 673 O O . CYS A 1 81 ? -12.726 -11.101 10.283 1.00 92.12 81 CYS A O 1
ATOM 675 N N . THR A 1 82 ? -13.212 -9.571 11.849 1.00 88.12 82 THR A N 1
ATOM 676 C CA . THR A 1 82 ? -12.250 -10.089 1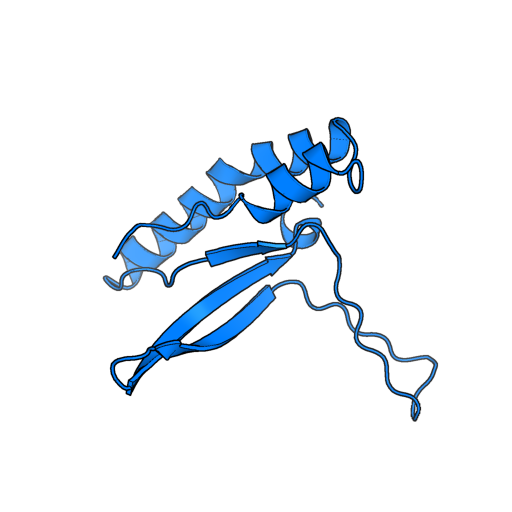2.819 1.00 88.12 82 THR A CA 1
ATOM 677 C C . THR A 1 82 ? -12.783 -11.353 13.488 1.00 88.12 82 THR A C 1
ATOM 679 O O . THR A 1 82 ? -13.979 -11.646 13.468 1.00 88.12 82 THR A O 1
ATOM 682 N N . ARG A 1 83 ? -11.892 -12.090 14.162 1.00 89.00 83 ARG A N 1
ATOM 683 C CA . ARG A 1 83 ? -12.268 -13.259 14.981 1.00 89.00 83 ARG A CA 1
ATOM 684 C C . ARG A 1 83 ? -13.235 -12.918 16.121 1.00 89.00 83 ARG A C 1
ATOM 686 O O . ARG A 1 83 ? -13.868 -13.811 16.666 1.00 89.00 83 ARG A O 1
ATOM 693 N N . GLU A 1 84 ? -13.335 -11.641 16.475 1.00 92.69 84 GLU A N 1
ATOM 694 C CA . GLU A 1 84 ? -14.207 -11.114 17.526 1.00 92.69 84 GLU A CA 1
ATOM 695 C C . GLU A 1 84 ? -15.556 -10.624 16.966 1.00 92.69 84 GLU A C 1
ATOM 697 O O . GLU A 1 84 ? -16.265 -9.888 17.647 1.00 92.69 84 GLU A O 1
ATOM 702 N N . ASN A 1 85 ? -15.901 -10.982 15.721 1.00 90.12 85 ASN A N 1
ATOM 703 C CA . ASN A 1 85 ? -17.093 -10.512 15.004 1.00 90.12 85 ASN A CA 1
ATOM 704 C C . ASN A 1 85 ? -17.182 -8.980 14.876 1.00 90.12 85 ASN A C 1
ATOM 706 O O . ASN A 1 85 ? -18.275 -8.418 14.810 1.00 90.12 85 ASN A O 1
ATOM 710 N N . LYS A 1 86 ? -16.038 -8.288 14.817 1.00 91.31 86 LYS A N 1
ATOM 711 C CA . LYS A 1 86 ? -15.989 -6.854 14.498 1.00 91.31 86 LYS A CA 1
ATOM 712 C C . LYS A 1 86 ? -15.739 -6.664 13.009 1.00 91.31 86 LYS A C 1
ATOM 714 O O . LYS A 1 86 ? -14.980 -7.423 12.411 1.00 91.31 86 LYS A O 1
ATOM 719 N N . LEU A 1 87 ? -16.355 -5.639 12.430 1.00 91.06 87 LEU A N 1
ATOM 720 C CA . LEU A 1 87 ? -16.059 -5.195 11.074 1.00 91.06 87 LEU A CA 1
ATOM 721 C C . LEU A 1 87 ? -14.941 -4.151 11.127 1.00 91.06 87 LEU A C 1
ATOM 723 O O . LEU A 1 87 ? -15.130 -3.073 11.686 1.00 91.06 87 LEU A O 1
ATOM 727 N N . GLU A 1 88 ? -13.798 -4.466 10.531 1.00 91.50 88 GLU A N 1
ATOM 728 C CA . GLU A 1 88 ? -12.702 -3.522 10.314 1.00 91.50 88 GLU A CA 1
ATOM 729 C C . GLU A 1 88 ? -12.614 -3.146 8.836 1.00 91.50 88 GLU A C 1
ATOM 731 O O . GLU A 1 88 ? -12.910 -3.953 7.955 1.00 91.50 88 GLU A O 1
ATOM 736 N N . ILE A 1 89 ? -12.198 -1.912 8.556 1.00 93.25 89 ILE A N 1
ATOM 737 C CA . ILE A 1 89 ? -11.984 -1.425 7.193 1.00 93.25 89 ILE A CA 1
ATOM 738 C C . ILE A 1 89 ? -10.487 -1.249 6.981 1.00 93.25 89 ILE A C 1
ATOM 740 O O . ILE A 1 89 ? -9.815 -0.571 7.755 1.00 93.25 89 ILE A O 1
ATOM 744 N N . PHE A 1 90 ? -9.982 -1.836 5.902 1.00 95.38 90 PHE A N 1
ATOM 745 C CA . PHE A 1 90 ? -8.631 -1.617 5.411 1.00 95.38 90 PHE A CA 1
ATOM 746 C C . PHE A 1 90 ? -8.665 -0.823 4.113 1.00 95.38 90 PHE A C 1
ATOM 748 O O . PHE A 1 90 ? -9.532 -1.043 3.269 1.00 95.38 90 PHE A O 1
ATOM 755 N N . ILE A 1 91 ? -7.703 0.071 3.923 1.00 95.69 91 ILE A N 1
ATOM 756 C CA . ILE A 1 91 ? -7.510 0.783 2.662 1.00 95.69 91 ILE A CA 1
ATOM 757 C C . ILE A 1 91 ? -6.366 0.118 1.900 1.00 95.69 91 ILE A C 1
ATOM 759 O O . ILE A 1 91 ? -5.218 0.123 2.340 1.00 95.69 91 ILE A O 1
ATOM 763 N N . GLN A 1 92 ? -6.666 -0.463 0.744 1.00 95.50 92 GLN A N 1
ATOM 764 C CA . GLN A 1 92 ? -5.639 -0.888 -0.200 1.00 95.50 92 GLN A CA 1
ATOM 765 C C . GLN A 1 92 ? -5.359 0.269 -1.151 1.00 95.50 92 GLN A C 1
ATOM 767 O O . GLN A 1 92 ? -6.265 0.715 -1.853 1.00 95.50 92 GLN A O 1
ATOM 772 N N . ILE A 1 93 ? -4.112 0.725 -1.182 1.00 95.44 93 ILE A N 1
ATOM 773 C CA . ILE A 1 93 ? -3.639 1.775 -2.084 1.00 95.44 93 ILE A CA 1
ATOM 774 C C . ILE A 1 93 ? -2.688 1.127 -3.085 1.00 95.44 93 ILE A C 1
ATOM 776 O O . ILE A 1 93 ? -1.741 0.456 -2.682 1.00 95.44 93 ILE A O 1
ATOM 780 N N . PHE A 1 94 ? -2.928 1.296 -4.381 1.00 96.00 94 PHE A N 1
ATOM 781 C CA . PHE A 1 94 ? -2.051 0.737 -5.407 1.00 96.00 94 PHE A CA 1
ATOM 782 C C . PHE A 1 94 ? -0.897 1.706 -5.682 1.00 96.00 94 PHE A C 1
ATOM 784 O O . PHE A 1 94 ? -1.109 2.903 -5.855 1.00 96.00 94 PHE A O 1
ATOM 791 N N . ALA A 1 95 ? 0.331 1.190 -5.719 1.00 94.69 95 ALA A N 1
ATOM 792 C CA . ALA A 1 95 ? 1.558 1.963 -5.900 1.00 94.69 95 ALA A CA 1
ATOM 793 C C . ALA A 1 95 ? 1.526 2.933 -7.099 1.00 94.69 95 ALA A C 1
ATOM 795 O O . ALA A 1 95 ? 1.973 4.067 -6.931 1.00 94.69 95 ALA A O 1
ATOM 796 N N . PRO A 1 96 ? 0.942 2.577 -8.261 1.00 92.94 96 PRO A N 1
ATOM 797 C CA . PRO A 1 96 ? 0.812 3.506 -9.384 1.00 92.94 96 PRO A CA 1
ATOM 798 C C . PRO A 1 96 ? 0.019 4.788 -9.096 1.00 92.94 96 PRO A C 1
ATOM 800 O O . PRO A 1 96 ? 0.171 5.735 -9.850 1.00 92.94 96 PRO A O 1
ATOM 803 N N . LEU A 1 97 ? -0.793 4.849 -8.030 1.00 92.69 97 LEU A N 1
ATOM 804 C CA . LEU A 1 97 ? -1.499 6.075 -7.628 1.00 92.69 97 LEU A CA 1
ATOM 805 C C . LEU A 1 97 ? -0.555 7.171 -7.113 1.00 92.69 97 LEU A C 1
ATOM 807 O O . LEU A 1 97 ? -0.919 8.340 -7.111 1.00 92.69 97 LEU A O 1
ATOM 811 N N . VAL A 1 98 ? 0.604 6.788 -6.575 1.00 89.19 98 VAL A N 1
ATOM 812 C CA . VAL A 1 98 ? 1.452 7.688 -5.773 1.00 89.19 98 VAL A CA 1
ATOM 813 C C . VAL A 1 98 ? 2.829 7.937 -6.381 1.00 89.19 98 VAL A C 1
ATOM 815 O O . VAL A 1 98 ? 3.563 8.787 -5.885 1.00 89.19 98 VAL A O 1
ATOM 818 N N . ILE A 1 99 ? 3.194 7.198 -7.430 1.00 89.25 99 ILE A N 1
ATOM 819 C CA . ILE A 1 99 ? 4.489 7.335 -8.118 1.00 89.25 99 ILE A CA 1
ATOM 820 C C . ILE A 1 99 ? 4.387 8.031 -9.484 1.00 89.25 99 ILE A C 1
ATOM 822 O O . ILE A 1 99 ? 5.427 8.351 -10.059 1.00 89.25 99 ILE A O 1
ATOM 826 N N . TYR A 1 100 ? 3.169 8.258 -9.985 1.00 77.81 100 TYR A N 1
ATOM 827 C CA . TYR A 1 100 ? 2.854 8.934 -11.248 1.00 77.81 100 TYR A CA 1
ATOM 828 C C . TYR A 1 100 ? 1.761 9.975 -11.016 1.00 77.81 100 TYR A C 1
ATOM 830 O O . TYR A 1 100 ? 1.839 11.042 -11.662 1.00 77.81 100 TYR A O 1
#

Secondary structure (DSSP, 8-state):
-PPP-TTHHHHHHHHTTSS-HHHHHHHHHTHHHHHHHHHHHHHHH-SPPPEEEEESS-EEEEETTEEEEEEEE-EEEEEEE-TTS-EEEEEEEETHHHH-

Foldseek 3Di:
DPQDDQCPQLVVCDVVVVDDPVLSVLLVVLVVVVVVVQVVCCVVVVDHDAREHEDADWDWDDDPVCRPDIDTDQKDWDWDQDPVRDTGIYIYGYSVVRND

Radius of gyration: 15.62 Å; chains: 1; bounding box: 34×31×43 Å